Protein AF-A0A447XES1-F1 (afdb_monomer)

Structure (mmCIF, N/CA/C/O backbone):
data_AF-A0A447XES1-F1
#
_entry.id   AF-A0A447XES1-F1
#
loop_
_atom_site.group_PDB
_atom_site.id
_atom_site.type_symbol
_atom_site.label_atom_id
_atom_site.label_alt_id
_atom_site.label_comp_id
_atom_site.label_asym_id
_atom_site.label_entity_id
_atom_site.label_seq_id
_atom_site.pdbx_PDB_ins_code
_atom_site.Cartn_x
_atom_site.Cartn_y
_atom_site.Cartn_z
_ato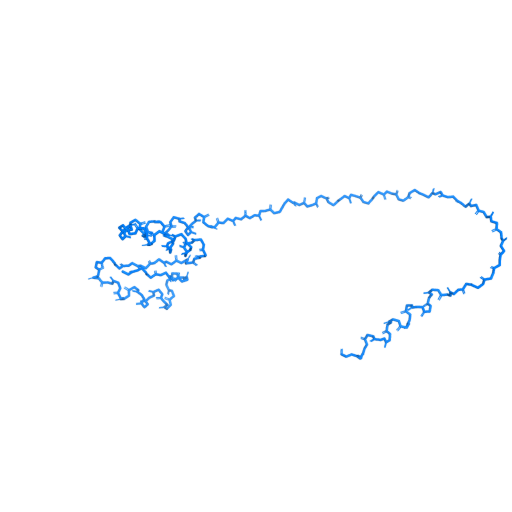m_site.occupancy
_atom_site.B_iso_or_equiv
_atom_site.auth_seq_id
_atom_site.auth_comp_id
_atom_site.auth_asym_id
_atom_site.auth_atom_id
_atom_site.pdbx_PDB_model_num
ATOM 1 N N . MET A 1 1 ? -3.469 4.736 10.483 1.00 94.75 1 MET A N 1
ATOM 2 C CA . MET A 1 1 ? -2.163 4.153 10.117 1.00 94.75 1 MET A CA 1
ATOM 3 C C . MET A 1 1 ? -2.311 3.263 8.899 1.00 94.75 1 MET A C 1
ATOM 5 O O . MET A 1 1 ? -3.203 2.427 8.880 1.00 94.75 1 MET A O 1
ATOM 9 N N . LEU A 1 2 ? -1.423 3.415 7.919 1.00 97.50 2 LEU A N 1
ATOM 10 C CA . LEU A 1 2 ? -1.417 2.607 6.701 1.00 97.50 2 LEU A CA 1
ATOM 11 C C . LEU A 1 2 ? -0.273 1.586 6.751 1.00 97.50 2 LEU A C 1
ATOM 13 O O . LEU A 1 2 ? 0.891 1.967 6.880 1.00 97.50 2 LEU A O 1
ATOM 17 N N . PHE A 1 3 ? -0.596 0.295 6.678 1.00 98.12 3 PHE A N 1
ATOM 18 C CA . PHE A 1 3 ? 0.385 -0.784 6.576 1.00 98.12 3 PHE A CA 1
ATOM 19 C C . PHE A 1 3 ? 0.606 -1.136 5.107 1.00 98.12 3 PHE A C 1
ATOM 21 O O . PHE A 1 3 ? -0.311 -1.605 4.440 1.00 98.12 3 PHE A O 1
ATOM 28 N N . LEU A 1 4 ? 1.832 -0.965 4.620 1.00 98.12 4 LEU A N 1
ATOM 29 C CA . LEU A 1 4 ? 2.239 -1.415 3.291 1.00 98.12 4 LEU A CA 1
ATOM 30 C C . LEU A 1 4 ? 3.058 -2.699 3.437 1.00 98.12 4 LEU A C 1
ATOM 32 O O . LEU A 1 4 ? 4.110 -2.699 4.080 1.00 98.12 4 LEU A O 1
ATOM 36 N N . VAL A 1 5 ? 2.562 -3.803 2.885 1.00 98.25 5 VAL A N 1
ATOM 37 C CA . VAL A 1 5 ? 3.177 -5.132 3.004 1.00 98.25 5 VAL A CA 1
ATOM 38 C C . VAL A 1 5 ? 3.525 -5.710 1.635 1.00 98.25 5 VAL A C 1
ATOM 40 O O . VAL A 1 5 ? 2.948 -5.340 0.617 1.00 98.25 5 VAL A O 1
ATOM 43 N N . ASP A 1 6 ? 4.480 -6.636 1.608 1.00 96.38 6 ASP A N 1
ATOM 44 C CA . ASP A 1 6 ? 4.974 -7.251 0.372 1.00 96.38 6 ASP A CA 1
ATOM 45 C C . ASP A 1 6 ? 3.909 -8.123 -0.316 1.00 96.38 6 ASP A C 1
ATOM 47 O O . ASP A 1 6 ? 3.486 -7.839 -1.431 1.00 96.38 6 ASP A O 1
ATOM 51 N N . THR A 1 7 ? 3.389 -9.143 0.374 1.00 97.12 7 THR A N 1
ATOM 52 C CA . THR A 1 7 ? 2.496 -10.150 -0.225 1.00 97.12 7 THR A CA 1
ATOM 53 C C . THR A 1 7 ? 1.204 -10.355 0.559 1.00 97.12 7 THR A C 1
ATOM 55 O O . THR A 1 7 ? 1.168 -10.264 1.788 1.00 97.12 7 THR A O 1
ATOM 58 N N . TRP A 1 8 ? 0.128 -10.680 -0.164 1.00 96.31 8 TRP A N 1
ATOM 59 C CA . TRP A 1 8 ? -1.154 -11.058 0.431 1.00 96.31 8 TRP A CA 1
ATOM 60 C C . TRP A 1 8 ? -1.056 -12.427 1.114 1.00 96.31 8 TRP A C 1
ATOM 62 O O . TRP A 1 8 ? -0.492 -13.368 0.558 1.00 96.31 8 TRP A O 1
ATOM 72 N N . GLY A 1 9 ? -1.626 -12.555 2.314 1.00 95.50 9 GLY A N 1
ATOM 73 C CA . GLY A 1 9 ? -1.669 -13.819 3.062 1.00 95.50 9 GLY A CA 1
ATOM 74 C C . GLY A 1 9 ? -0.349 -14.248 3.722 1.00 95.50 9 GLY A C 1
ATOM 75 O O . GLY A 1 9 ? -0.329 -15.258 4.427 1.00 95.50 9 GLY A O 1
ATOM 76 N N . GLY A 1 10 ? 0.739 -13.488 3.548 1.00 96.75 10 GLY A N 1
ATOM 77 C CA . GLY A 1 10 ? 2.001 -13.704 4.260 1.00 96.75 10 GLY A CA 1
ATOM 78 C C . GLY A 1 10 ? 1.922 -13.337 5.748 1.00 96.75 10 GLY A C 1
ATOM 79 O O . GLY A 1 10 ? 0.991 -12.668 6.197 1.00 96.75 10 GLY A O 1
ATOM 80 N N . SER A 1 11 ? 2.929 -13.732 6.536 1.00 98.19 11 SER A N 1
ATOM 81 C CA . SER A 1 11 ? 2.986 -13.412 7.974 1.00 98.19 11 SER A CA 1
ATOM 82 C C . SER A 1 11 ? 2.885 -11.909 8.285 1.00 98.19 11 SER A C 1
ATOM 84 O O . SER A 1 11 ? 2.138 -11.572 9.206 1.00 98.19 11 SER A O 1
ATOM 86 N N . PRO A 1 12 ? 3.541 -10.992 7.535 1.00 97.38 12 PRO A N 1
ATOM 87 C CA . PRO A 1 12 ? 3.369 -9.554 7.747 1.00 97.38 12 PRO A CA 1
ATOM 88 C C . PRO A 1 12 ? 1.928 -9.084 7.512 1.00 97.38 12 PRO A C 1
ATOM 90 O O . PRO A 1 12 ? 1.390 -8.353 8.340 1.00 97.38 12 PRO A O 1
ATOM 93 N N . PHE A 1 13 ? 1.282 -9.558 6.439 1.00 98.12 13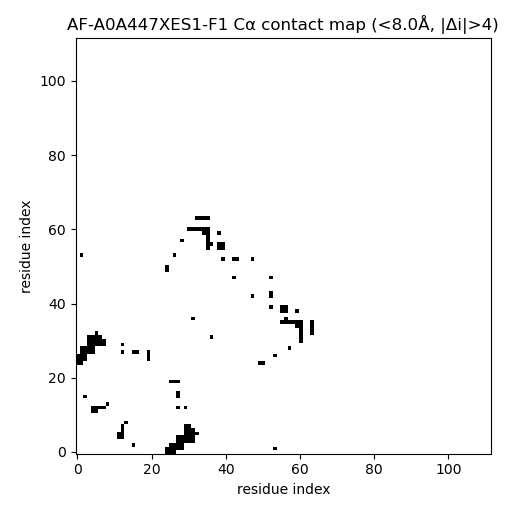 PHE A N 1
ATOM 94 C CA . PHE A 1 13 ? -0.118 -9.246 6.142 1.00 98.12 13 PHE A CA 1
ATOM 95 C C . PHE A 1 13 ? -1.029 -9.743 7.265 1.00 98.12 13 PHE A C 1
ATOM 97 O O . PHE A 1 13 ? -1.756 -8.953 7.849 1.00 98.12 13 PHE A O 1
ATOM 104 N N . ASN A 1 14 ? -0.916 -11.015 7.660 1.00 97.25 14 ASN A N 1
ATOM 105 C CA . ASN A 1 14 ? -1.771 -11.601 8.696 1.00 97.25 14 ASN A CA 1
ATOM 106 C C . ASN A 1 14 ? -1.599 -10.926 10.068 1.00 97.25 14 ASN A C 1
ATOM 108 O O . ASN A 1 14 ? -2.566 -10.809 10.822 1.00 97.25 14 ASN A O 1
ATOM 112 N N . ALA A 1 15 ? -0.382 -10.493 10.410 1.00 97.06 15 ALA A N 1
ATOM 113 C CA . ALA A 1 15 ? -0.131 -9.733 11.631 1.00 97.06 15 ALA A CA 1
ATOM 114 C C . ALA A 1 15 ? -0.773 -8.338 11.561 1.00 97.06 15 ALA A C 1
ATOM 116 O O . ALA A 1 15 ? -1.483 -7.957 12.491 1.00 97.06 15 ALA A O 1
ATOM 117 N N . ALA A 1 16 ? -0.586 -7.616 10.451 1.00 97.00 16 ALA A N 1
ATOM 118 C CA . ALA A 1 16 ? -1.196 -6.306 10.232 1.00 97.00 16 ALA A CA 1
ATOM 119 C C . ALA A 1 16 ? -2.732 -6.386 10.213 1.00 97.00 16 ALA A C 1
ATOM 121 O O . ALA A 1 16 ? -3.388 -5.594 10.885 1.00 97.00 16 ALA A O 1
ATOM 122 N N . SER A 1 17 ? -3.313 -7.396 9.554 1.00 95.50 17 SER A N 1
ATOM 123 C CA . SER A 1 17 ? -4.763 -7.611 9.495 1.00 95.50 17 SER A CA 1
ATOM 124 C C . SER A 1 17 ? -5.394 -7.722 10.879 1.00 95.50 17 SER A C 1
ATOM 126 O O . SER A 1 17 ? -6.476 -7.197 11.085 1.00 95.50 17 SER A O 1
ATOM 128 N N . ARG A 1 18 ? -4.717 -8.347 11.853 1.00 95.88 18 ARG A N 1
ATOM 129 C CA . ARG A 1 18 ? -5.207 -8.441 13.243 1.00 95.88 18 ARG A CA 1
ATOM 130 C C . ARG A 1 18 ? -5.167 -7.106 13.986 1.00 95.88 18 ARG A C 1
ATOM 132 O O . ARG A 1 18 ? -5.905 -6.930 14.946 1.00 95.88 18 ARG A O 1
ATOM 139 N N . ILE A 1 19 ? -4.286 -6.194 13.580 1.00 95.38 19 ILE A N 1
ATOM 140 C CA . ILE A 1 19 ? -4.110 -4.885 14.218 1.00 95.38 19 ILE A CA 1
ATOM 141 C C . ILE A 1 19 ? -5.156 -3.884 13.727 1.00 95.38 19 ILE A C 1
ATOM 143 O O . ILE A 1 19 ? -5.522 -3.003 14.507 1.00 95.38 19 ILE A O 1
ATOM 147 N N . VAL A 1 20 ? -5.580 -3.990 12.462 1.00 95.94 20 VAL A N 1
ATOM 148 C CA . VAL A 1 20 ? -6.519 -3.048 11.828 1.00 95.94 20 VAL A CA 1
ATOM 149 C C . VAL A 1 20 ? -7.992 -3.344 12.125 1.00 95.94 20 VAL A C 1
ATOM 151 O O . VAL A 1 20 ? -8.819 -2.463 11.930 1.00 95.94 20 VAL A O 1
ATOM 154 N N . VAL A 1 21 ? -8.328 -4.551 12.605 1.00 93.38 21 VAL A N 1
ATOM 155 C CA . VAL A 1 21 ? -9.712 -4.908 12.972 1.00 93.38 21 VAL A CA 1
ATOM 156 C C . VAL A 1 21 ? -10.269 -3.896 13.978 1.00 93.38 21 VAL A C 1
ATOM 158 O O . VAL A 1 21 ? -9.592 -3.556 14.948 1.00 93.38 21 VAL A O 1
ATOM 161 N N . ASP A 1 22 ? -11.494 -3.428 13.729 1.00 91.88 22 ASP A N 1
ATOM 162 C CA . ASP A 1 22 ? -12.247 -2.483 14.567 1.00 91.88 22 ASP A CA 1
ATOM 163 C C . ASP A 1 22 ? -11.548 -1.134 14.826 1.00 91.88 22 ASP A C 1
ATOM 165 O O . ASP A 1 22 ? -11.843 -0.453 15.811 1.00 91.88 22 ASP A O 1
ATOM 169 N N . LYS A 1 23 ? -10.620 -0.719 13.952 1.00 94.81 23 LYS A N 1
ATOM 170 C CA . LYS A 1 23 ? -9.970 0.594 14.032 1.00 94.81 23 LYS A CA 1
ATOM 171 C C . LYS A 1 23 ? -10.316 1.467 12.840 1.00 94.81 23 LYS A C 1
ATOM 173 O O . LYS A 1 23 ? -10.069 1.103 11.695 1.00 94.81 23 LYS A O 1
ATOM 178 N N . GLU A 1 24 ? -10.808 2.663 13.133 1.00 94.50 24 GLU A N 1
ATOM 179 C CA . GLU A 1 24 ? -10.964 3.709 12.128 1.00 94.50 24 GLU A CA 1
ATOM 180 C C . GLU A 1 24 ? -9.601 4.186 11.629 1.00 94.50 24 GLU A C 1
ATOM 182 O O . GLU A 1 24 ? -8.638 4.279 12.395 1.00 94.50 24 GLU A O 1
ATOM 187 N N . HIS A 1 25 ? -9.527 4.498 10.336 1.00 96.06 25 HIS A N 1
ATOM 188 C CA . HIS A 1 25 ? -8.312 4.955 9.663 1.00 96.06 25 HIS A CA 1
ATOM 189 C C . HIS A 1 25 ? -7.131 3.985 9.805 1.00 96.06 25 HIS A C 1
ATOM 191 O O . HIS A 1 25 ? -5.987 4.406 9.994 1.00 96.06 25 HIS A O 1
ATOM 197 N N . TYR A 1 26 ? -7.383 2.676 9.766 1.00 97.75 26 TYR A N 1
ATOM 198 C CA . TYR A 1 26 ? -6.358 1.634 9.734 1.00 97.75 26 TYR A CA 1
ATOM 199 C C . TYR A 1 26 ? -6.582 0.729 8.528 1.00 97.75 26 TYR A C 1
ATOM 201 O O . TYR A 1 26 ? -7.651 0.150 8.382 1.00 97.75 26 TYR A O 1
ATOM 209 N N . GLU A 1 27 ? -5.559 0.563 7.691 1.00 97.81 27 GLU A N 1
ATOM 210 C CA . GLU A 1 27 ? -5.690 -0.231 6.467 1.00 97.81 27 GLU A CA 1
ATOM 211 C C . GLU A 1 27 ? -4.392 -0.956 6.114 1.00 97.81 27 GLU A C 1
ATOM 213 O O . GLU A 1 27 ? -3.301 -0.539 6.516 1.00 97.81 27 GLU A O 1
ATOM 218 N N . VAL A 1 28 ? -4.515 -2.077 5.399 1.00 98.12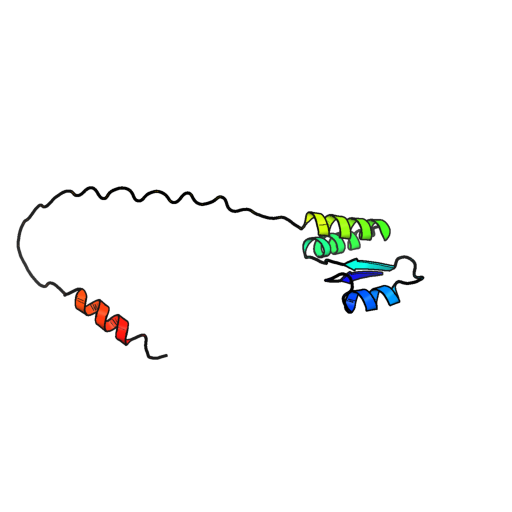 28 VAL A N 1
ATOM 219 C CA . VAL A 1 28 ? -3.391 -2.909 4.955 1.00 98.12 28 VAL A CA 1
ATOM 220 C C . VAL A 1 28 ? -3.439 -3.044 3.440 1.00 98.12 28 VAL A C 1
ATOM 222 O O . VAL A 1 28 ? -4.375 -3.630 2.902 1.00 98.12 28 VAL A O 1
ATOM 225 N N . ILE A 1 29 ? -2.399 -2.569 2.760 1.00 98.31 29 ILE A N 1
ATOM 226 C CA . ILE A 1 29 ? -2.214 -2.727 1.316 1.00 98.31 29 ILE A CA 1
ATOM 227 C C . ILE A 1 29 ? -1.057 -3.696 1.085 1.00 98.31 29 ILE A C 1
ATOM 229 O O . ILE A 1 29 ? 0.042 -3.504 1.605 1.00 98.31 29 ILE A O 1
ATOM 233 N N . ALA A 1 30 ? -1.300 -4.746 0.304 1.00 98.25 30 ALA A N 1
ATOM 234 C CA . ALA A 1 30 ? -0.272 -5.686 -0.134 1.00 98.25 30 ALA A CA 1
ATOM 235 C C . ALA A 1 30 ? 0.278 -5.315 -1.522 1.00 98.25 30 ALA A C 1
ATOM 237 O O . ALA A 1 30 ? -0.402 -4.652 -2.304 1.00 98.25 30 ALA A O 1
ATOM 238 N N . GLY A 1 31 ? 1.477 -5.796 -1.855 1.00 98.19 31 GLY A N 1
ATOM 239 C CA . GLY A 1 31 ? 2.137 -5.516 -3.132 1.00 98.19 31 GLY A CA 1
ATOM 240 C C . GLY A 1 31 ? 2.930 -4.213 -3.133 1.00 98.19 31 GLY A C 1
ATOM 241 O O . GLY A 1 31 ? 3.018 -3.561 -4.176 1.00 98.19 31 GLY A O 1
ATOM 242 N N . VAL A 1 32 ? 3.475 -3.810 -1.979 1.00 98.44 32 VAL A N 1
ATOM 243 C CA . VAL A 1 32 ? 4.253 -2.570 -1.868 1.00 98.44 32 VAL A CA 1
ATOM 244 C C . VAL A 1 32 ? 5.393 -2.530 -2.888 1.00 98.44 32 VAL A C 1
ATOM 246 O O . VAL A 1 32 ? 6.136 -3.493 -3.073 1.00 98.44 32 VAL A O 1
ATOM 249 N N . ASN A 1 33 ? 5.539 -1.390 -3.557 1.00 98.62 33 ASN A N 1
ATOM 250 C CA . ASN A 1 33 ? 6.601 -1.139 -4.523 1.00 98.62 33 ASN A CA 1
ATOM 251 C C . ASN A 1 33 ? 7.095 0.314 -4.431 1.00 98.62 33 ASN A C 1
ATOM 253 O O . ASN A 1 33 ? 6.536 1.128 -3.698 1.00 98.62 33 ASN A O 1
ATOM 257 N N . ILE A 1 34 ? 8.182 0.635 -5.142 1.00 98.62 34 ILE A N 1
ATOM 258 C CA . ILE A 1 34 ? 8.811 1.962 -5.059 1.00 98.62 34 ILE A CA 1
ATOM 259 C C . ILE A 1 34 ? 7.868 3.096 -5.503 1.00 98.62 34 ILE A C 1
ATOM 261 O O . ILE A 1 34 ? 7.775 4.063 -4.751 1.00 98.62 34 ILE A O 1
ATOM 265 N N . PRO A 1 35 ? 7.140 3.003 -6.638 1.00 98.50 35 PRO A N 1
ATOM 266 C CA . PRO A 1 35 ? 6.154 4.019 -7.020 1.00 98.50 35 PRO A CA 1
ATOM 267 C C . PRO A 1 35 ? 5.124 4.308 -5.924 1.00 98.50 35 PRO A C 1
ATOM 269 O O . PRO A 1 35 ? 4.953 5.463 -5.550 1.00 98.50 35 PRO A O 1
ATOM 272 N N . MET A 1 36 ? 4.531 3.264 -5.335 1.00 98.69 36 MET A N 1
ATOM 273 C CA . MET A 1 36 ? 3.597 3.407 -4.215 1.00 98.69 36 MET A CA 1
ATOM 274 C C . MET A 1 36 ? 4.226 4.170 -3.044 1.00 98.69 36 MET A C 1
ATOM 276 O O . MET A 1 36 ? 3.617 5.094 -2.517 1.00 98.69 36 MET A O 1
ATOM 280 N N . LEU A 1 37 ? 5.443 3.801 -2.632 1.00 98.38 37 LEU A N 1
ATOM 281 C CA . LEU A 1 37 ? 6.114 4.432 -1.492 1.00 98.38 37 LEU A CA 1
ATOM 282 C C . LEU A 1 37 ? 6.436 5.904 -1.739 1.00 98.38 37 LEU A C 1
ATOM 284 O O . LEU A 1 37 ? 6.223 6.718 -0.846 1.00 98.38 37 LEU A O 1
ATOM 288 N N . VAL A 1 38 ? 6.956 6.237 -2.921 1.00 98.38 38 VAL A N 1
ATOM 289 C CA . VAL A 1 38 ? 7.330 7.615 -3.262 1.00 98.38 38 VAL A CA 1
ATOM 290 C C . VAL A 1 38 ? 6.094 8.508 -3.266 1.00 98.38 38 VAL A C 1
ATOM 292 O O . VAL A 1 38 ? 6.067 9.492 -2.533 1.00 98.38 38 VAL A O 1
ATOM 295 N N . GLU A 1 39 ? 5.056 8.127 -4.009 1.00 98.31 39 GLU A N 1
ATOM 296 C CA . GLU A 1 39 ? 3.842 8.937 -4.144 1.00 98.31 39 GLU A CA 1
ATOM 297 C C . GLU A 1 39 ? 3.087 9.056 -2.812 1.00 98.31 39 GLU A C 1
ATOM 299 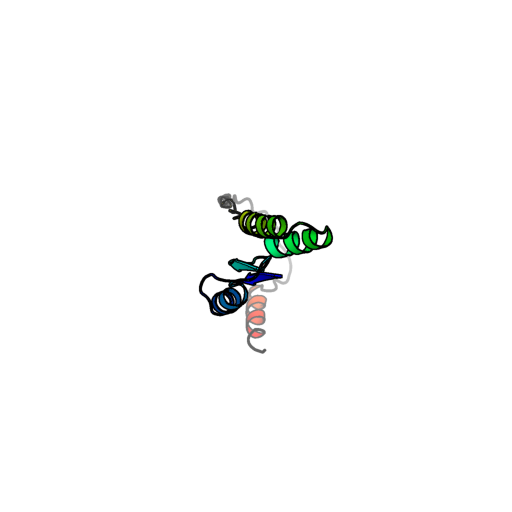O O . GLU A 1 39 ? 2.703 10.152 -2.413 1.00 98.31 39 GLU A O 1
ATOM 304 N N . THR A 1 40 ? 2.954 7.955 -2.060 1.00 98.00 40 THR A N 1
ATOM 305 C CA . THR A 1 40 ? 2.293 7.974 -0.740 1.00 98.00 40 THR A CA 1
ATOM 306 C C . THR A 1 40 ? 3.041 8.871 0.249 1.00 98.00 40 THR A C 1
ATOM 308 O O . THR A 1 40 ? 2.412 9.597 1.014 1.00 98.00 40 THR A O 1
ATOM 311 N N . LEU A 1 41 ? 4.380 8.830 0.269 1.00 97.75 41 LEU A N 1
ATOM 312 C CA . LEU A 1 41 ? 5.173 9.666 1.176 1.00 97.75 41 LEU A CA 1
ATOM 313 C C . LEU A 1 41 ? 5.143 11.142 0.782 1.00 97.75 41 LEU A C 1
ATOM 315 O O . LEU A 1 41 ? 5.125 11.978 1.679 1.00 97.75 41 LEU A O 1
ATOM 319 N N . MET A 1 42 ? 5.120 11.450 -0.517 1.00 97.19 42 MET A N 1
ATOM 320 C CA . MET A 1 42 ? 4.974 12.822 -1.003 1.00 97.19 42 MET A CA 1
ATOM 321 C C . MET A 1 42 ? 3.603 13.388 -0.636 1.00 97.19 42 MET A C 1
ATOM 323 O O . MET A 1 42 ? 3.533 14.429 0.007 1.00 97.19 42 MET A O 1
ATOM 327 N N . ALA A 1 43 ? 2.528 12.667 -0.962 1.00 97.31 43 ALA A N 1
ATOM 328 C CA . ALA A 1 43 ? 1.171 13.124 -0.685 1.00 97.31 43 ALA A CA 1
ATOM 329 C C . ALA A 1 43 ? 0.878 13.239 0.811 1.00 97.31 43 ALA A C 1
ATOM 331 O O . ALA A 1 43 ? 0.123 14.111 1.212 1.00 97.31 43 ALA A O 1
ATOM 332 N N . ARG A 1 44 ? 1.478 12.397 1.663 1.00 96.56 44 ARG A N 1
ATOM 333 C CA . ARG A 1 44 ? 1.280 12.463 3.121 1.00 96.56 44 ARG A CA 1
ATOM 334 C C . ARG A 1 44 ? 1.584 13.850 3.697 1.00 96.56 44 ARG A C 1
ATOM 336 O O . ARG A 1 44 ? 0.924 14.256 4.649 1.00 96.56 44 ARG A O 1
ATOM 343 N N . ASP A 1 45 ? 2.592 14.540 3.170 1.00 95.62 45 ASP A N 1
ATOM 344 C CA . ASP A 1 45 ? 3.017 15.839 3.698 1.00 95.62 45 ASP A CA 1
ATOM 345 C C . ASP A 1 45 ? 2.045 16.980 3.312 1.00 95.62 45 ASP A C 1
ATOM 347 O O . ASP A 1 45 ? 2.087 18.042 3.933 1.00 95.62 45 ASP A O 1
ATOM 351 N N . ASP A 1 46 ? 1.119 16.730 2.376 1.00 96.12 46 ASP A N 1
ATOM 352 C CA . ASP A 1 46 ? 0.056 17.653 1.949 1.00 96.12 46 ASP A CA 1
ATOM 353 C C . ASP A 1 46 ? -1.263 17.490 2.748 1.00 96.12 46 ASP A C 1
ATOM 355 O O . ASP A 1 46 ? -2.270 18.110 2.411 1.00 96.12 46 ASP A O 1
ATOM 359 N N . ASP A 1 47 ? -1.260 16.678 3.814 1.00 93.94 47 ASP A N 1
ATOM 360 C CA . ASP A 1 47 ? -2.402 16.406 4.714 1.00 93.94 47 ASP A CA 1
ATOM 361 C C . ASP A 1 47 ? -3.698 15.905 4.017 1.00 93.94 47 ASP A C 1
ATOM 363 O O . ASP A 1 47 ? -4.776 16.477 4.203 1.00 93.94 47 ASP A O 1
ATOM 367 N N . PRO A 1 48 ? -3.634 14.831 3.200 1.00 96.12 48 PRO A N 1
ATOM 368 C CA . PRO A 1 48 ? -4.805 14.245 2.557 1.00 96.12 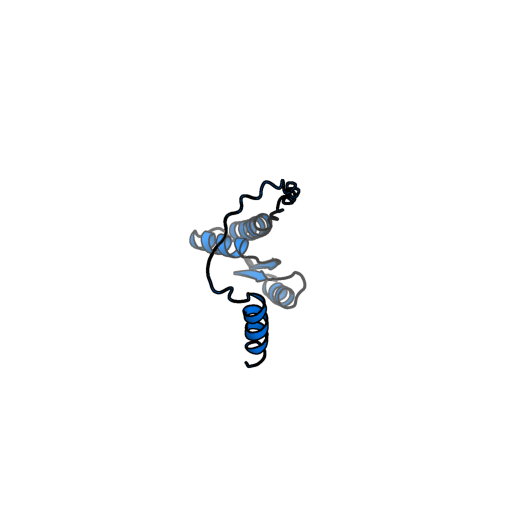48 PRO A CA 1
ATOM 369 C C . PRO A 1 48 ? -5.693 13.536 3.581 1.00 96.12 48 PRO A C 1
ATOM 371 O O . PRO A 1 48 ? -5.234 13.086 4.639 1.00 96.12 48 PRO A O 1
ATOM 374 N N . SER A 1 49 ? -6.964 13.331 3.232 1.00 97.81 49 SER A N 1
ATOM 375 C CA . SER A 1 49 ? -7.795 12.411 4.008 1.00 97.81 49 SER A CA 1
ATOM 376 C C . SER A 1 49 ? -7.233 10.984 3.947 1.00 97.81 49 SER A C 1
ATOM 378 O O . SER A 1 49 ? -6.510 10.599 3.023 1.00 97.81 49 SER A O 1
ATOM 380 N N . PHE A 1 50 ? -7.569 10.170 4.950 1.00 97.88 50 PHE A N 1
ATOM 381 C CA . PHE A 1 50 ? -7.077 8.795 5.020 1.00 97.88 50 PHE A CA 1
ATOM 382 C C . PHE A 1 50 ? -7.481 7.976 3.783 1.00 97.88 50 PHE A C 1
ATOM 384 O O . PHE A 1 50 ? -6.641 7.284 3.209 1.00 97.88 50 PHE A O 1
ATOM 391 N N . ASP A 1 51 ? -8.732 8.116 3.342 1.00 97.81 51 ASP A N 1
ATOM 392 C CA . ASP A 1 51 ? -9.278 7.396 2.188 1.00 97.81 51 ASP A CA 1
ATOM 393 C C . ASP A 1 51 ? -8.606 7.827 0.873 1.00 97.81 51 ASP A C 1
ATOM 395 O O . ASP A 1 51 ? -8.329 6.988 0.013 1.00 97.81 51 ASP A O 1
ATOM 399 N N . GLU A 1 52 ? -8.276 9.116 0.724 1.00 98.12 52 GLU A N 1
ATOM 400 C CA . GLU A 1 52 ? -7.511 9.619 -0.426 1.00 98.12 52 GLU A CA 1
ATOM 401 C C . GLU A 1 52 ? -6.098 9.032 -0.456 1.00 98.12 52 GLU A C 1
ATOM 403 O O . GLU A 1 52 ? -5.632 8.603 -1.513 1.00 98.12 52 GLU A O 1
ATOM 408 N N . LEU A 1 53 ? -5.427 8.949 0.698 1.00 98.31 53 LEU A N 1
ATOM 409 C CA . LEU A 1 53 ? -4.083 8.375 0.788 1.00 98.31 53 LEU A CA 1
ATOM 410 C C . LEU A 1 53 ? -4.078 6.874 0.451 1.00 98.31 53 LEU A C 1
ATOM 412 O O . LEU A 1 53 ? -3.162 6.389 -0.217 1.00 98.31 53 LEU A O 1
ATOM 416 N N . VAL A 1 54 ? -5.108 6.139 0.879 1.00 98.44 54 VAL A N 1
ATOM 417 C CA . VAL A 1 54 ? -5.304 4.722 0.533 1.00 98.44 54 VAL A CA 1
ATOM 418 C C . VAL A 1 54 ? -5.535 4.557 -0.968 1.00 98.44 54 VAL A C 1
ATOM 420 O O . VAL A 1 54 ? -4.868 3.734 -1.604 1.00 98.44 54 VAL A O 1
ATOM 423 N N . ALA A 1 55 ? -6.447 5.345 -1.544 1.00 98.50 55 ALA A N 1
ATOM 424 C CA . ALA A 1 55 ? -6.757 5.296 -2.969 1.00 98.50 55 ALA A CA 1
ATOM 425 C C . ALA A 1 55 ? -5.511 5.584 -3.820 1.00 98.50 55 ALA A C 1
ATOM 427 O O . ALA A 1 55 ? -5.190 4.802 -4.720 1.00 98.50 55 ALA A O 1
ATOM 428 N N . LEU A 1 56 ? -4.759 6.630 -3.464 1.00 98.56 56 LEU A N 1
ATOM 429 C CA . LEU A 1 56 ? -3.517 7.007 -4.130 1.00 98.56 56 LEU A CA 1
ATOM 430 C C . LEU A 1 56 ? -2.465 5.892 -4.067 1.00 98.56 56 LEU A C 1
ATOM 432 O O . LEU A 1 56 ? -1.839 5.571 -5.080 1.00 98.56 56 LEU A O 1
ATOM 436 N N . ALA A 1 57 ? -2.262 5.277 -2.899 1.00 98.56 57 ALA A N 1
ATOM 437 C CA . ALA A 1 57 ? -1.293 4.195 -2.742 1.00 98.56 57 ALA A CA 1
ATOM 438 C C . ALA A 1 57 ? -1.629 2.997 -3.651 1.00 98.56 57 ALA A C 1
ATOM 440 O O . ALA A 1 57 ? -0.750 2.453 -4.327 1.00 98.56 57 ALA A O 1
ATOM 441 N N . VAL A 1 58 ? -2.905 2.598 -3.719 1.00 98.69 58 VAL A N 1
ATOM 442 C CA . VAL A 1 58 ? -3.351 1.501 -4.597 1.00 98.69 58 VAL A CA 1
ATOM 443 C C . VAL A 1 58 ? -3.195 1.867 -6.075 1.00 98.69 58 VAL A C 1
ATOM 445 O O . VAL A 1 58 ? -2.735 1.034 -6.862 1.00 98.69 58 VAL A O 1
ATOM 448 N N . GLU A 1 59 ? -3.567 3.086 -6.460 1.00 98.62 59 GLU A N 1
ATOM 449 C CA . GLU A 1 59 ? -3.466 3.582 -7.835 1.00 98.62 59 GLU A CA 1
ATOM 450 C C . GLU A 1 59 ? -2.010 3.599 -8.312 1.00 98.62 59 GLU A C 1
ATOM 452 O O . GLU A 1 59 ? -1.646 2.866 -9.235 1.00 98.62 59 GLU A O 1
ATOM 457 N N . THR A 1 60 ? -1.150 4.336 -7.615 1.00 98.62 60 THR A N 1
ATOM 458 C CA . THR A 1 60 ? 0.270 4.516 -7.964 1.00 98.62 60 THR A CA 1
ATOM 459 C C . THR A 1 60 ? 1.048 3.204 -7.907 1.00 98.62 60 THR A C 1
ATOM 461 O O . THR A 1 60 ? 1.899 2.933 -8.761 1.00 98.62 60 THR A O 1
ATOM 464 N N . GLY A 1 61 ? 0.700 2.324 -6.963 1.00 98.50 61 GLY A N 1
ATOM 465 C CA . GLY A 1 61 ? 1.238 0.972 -6.897 1.00 98.50 61 GLY A CA 1
ATOM 466 C C . GLY A 1 61 ? 0.929 0.145 -8.143 1.00 98.50 61 GLY A C 1
ATOM 467 O O . GLY A 1 61 ? 1.809 -0.564 -8.635 1.00 98.50 61 GLY A O 1
ATOM 468 N N . ARG A 1 62 ? -0.285 0.249 -8.693 1.00 98.50 62 ARG A N 1
ATOM 469 C CA . ARG A 1 62 ? -0.684 -0.466 -9.917 1.00 98.50 62 ARG A CA 1
ATOM 470 C C . ARG A 1 62 ? -0.103 0.182 -11.168 1.00 98.50 62 ARG A C 1
ATOM 472 O O . ARG A 1 62 ? 0.425 -0.529 -12.022 1.00 98.50 62 ARG A O 1
ATOM 479 N N . GLU A 1 63 ? -0.165 1.505 -11.271 1.00 98.25 63 GLU A N 1
ATOM 480 C CA . GLU A 1 63 ? 0.376 2.252 -12.411 1.00 98.25 63 GLU A CA 1
ATOM 481 C C . GLU A 1 63 ? 1.896 2.127 -12.535 1.00 98.25 63 GLU A C 1
ATOM 483 O O . GLU A 1 63 ? 2.440 2.136 -13.643 1.00 98.25 63 GLU A O 1
ATOM 488 N N . GLY A 1 64 ? 2.587 1.960 -11.407 1.00 97.19 64 GLY A N 1
ATOM 489 C CA . GLY A 1 64 ? 4.022 1.716 -11.343 1.00 97.19 64 GLY A CA 1
ATOM 490 C C . GLY A 1 64 ? 4.480 0.421 -12.022 1.00 97.19 64 GLY A C 1
ATOM 491 O O . GLY A 1 64 ? 5.659 0.284 -12.360 1.00 97.19 64 GLY A O 1
ATOM 492 N N . VAL A 1 65 ? 3.572 -0.528 -12.269 1.00 97.62 65 VAL A N 1
ATOM 493 C CA . VAL A 1 65 ? 3.890 -1.804 -12.918 1.00 97.62 65 VAL A CA 1
ATOM 494 C C . VAL A 1 65 ? 3.916 -1.625 -14.436 1.00 97.62 65 VAL A C 1
ATOM 496 O O . VAL A 1 65 ? 2.892 -1.689 -15.115 1.00 97.62 65 VAL A O 1
ATOM 499 N N . LYS A 1 66 ? 5.114 -1.428 -14.998 1.00 95.81 66 LYS A N 1
ATOM 500 C CA . LYS A 1 66 ? 5.321 -1.226 -16.443 1.00 95.81 66 LYS A CA 1
ATOM 501 C C . LYS A 1 66 ? 6.348 -2.208 -17.004 1.00 95.81 66 LYS A C 1
ATOM 503 O O . LYS A 1 66 ? 7.410 -2.412 -16.426 1.00 95.81 66 LYS A O 1
ATOM 508 N N . ALA A 1 67 ? 6.051 -2.785 -18.169 1.00 95.69 67 ALA A N 1
ATOM 509 C CA . ALA A 1 67 ? 6.972 -3.653 -18.901 1.00 95.69 67 ALA A CA 1
ATOM 510 C C . ALA A 1 67 ? 7.596 -2.902 -20.086 1.00 95.69 67 ALA A C 1
ATOM 512 O O . ALA A 1 67 ? 6.882 -2.446 -20.980 1.00 95.69 67 ALA A O 1
ATOM 513 N N . LEU A 1 68 ? 8.927 -2.830 -20.140 1.00 93.25 68 LEU A N 1
ATOM 514 C CA . LEU A 1 68 ? 9.652 -2.360 -21.320 1.00 93.25 68 LEU A CA 1
ATOM 515 C C . LEU A 1 68 ? 10.048 -3.564 -22.180 1.00 93.25 68 LEU A C 1
ATOM 517 O O . LEU A 1 68 ? 10.881 -4.375 -21.782 1.00 93.25 68 LEU A O 1
ATOM 521 N N . LYS A 1 69 ? 9.462 -3.689 -23.375 1.00 86.81 69 LYS A N 1
ATOM 522 C CA . LYS A 1 69 ? 9.877 -4.706 -24.351 1.00 86.81 69 LYS A CA 1
ATOM 523 C C . LYS A 1 69 ? 10.965 -4.126 -25.250 1.00 86.81 69 LYS A C 1
ATOM 525 O O . LYS A 1 69 ? 10.707 -3.184 -25.998 1.00 86.81 69 LYS A O 1
ATOM 530 N N . ALA A 1 70 ? 12.168 -4.694 -25.198 1.00 78.44 70 ALA A N 1
ATOM 531 C CA . ALA A 1 70 ? 13.208 -4.378 -26.169 1.00 78.44 70 ALA A CA 1
ATOM 532 C C . ALA A 1 70 ? 12.749 -4.815 -27.568 1.00 78.44 70 ALA A C 1
ATOM 534 O O . ALA A 1 70 ? 12.254 -5.931 -27.748 1.00 78.44 70 ALA A O 1
ATOM 535 N N . LYS A 1 71 ? 12.911 -3.942 -28.568 1.00 75.19 71 LYS A N 1
ATOM 536 C CA . LYS A 1 71 ? 12.759 -4.356 -29.966 1.00 75.19 71 LYS A CA 1
ATOM 537 C C . LYS A 1 71 ? 13.868 -5.373 -30.271 1.00 75.19 71 LYS A C 1
ATOM 539 O O . LYS A 1 71 ? 15.014 -5.098 -29.910 1.00 75.19 71 LYS A O 1
ATOM 544 N N . PRO A 1 72 ? 13.568 -6.523 -30.903 1.00 71.44 72 PRO A N 1
ATOM 545 C CA . PRO A 1 72 ? 14.608 -7.430 -31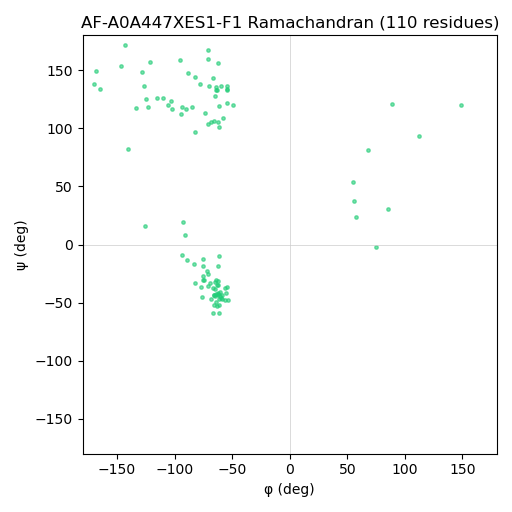.364 1.00 71.44 72 PRO A CA 1
ATOM 546 C C . PRO A 1 72 ? 15.569 -6.643 -32.252 1.00 71.44 72 PRO A C 1
ATOM 548 O O . PRO A 1 72 ? 15.141 -6.025 -33.226 1.00 71.44 72 PRO A O 1
ATOM 551 N N . VAL A 1 73 ? 16.850 -6.614 -31.887 1.00 62.09 73 VAL A N 1
ATOM 552 C CA . VAL A 1 73 ? 17.884 -6.074 -32.767 1.00 62.09 73 VAL A CA 1
ATOM 553 C C . VAL A 1 73 ? 17.936 -7.020 -33.956 1.00 62.09 73 VAL A C 1
ATOM 555 O O . VAL A 1 73 ? 18.383 -8.161 -33.827 1.00 62.09 73 VAL A O 1
ATOM 558 N N . GLU A 1 74 ? 17.404 -6.574 -35.090 1.00 61.47 74 GLU A N 1
ATOM 559 C CA . GLU A 1 74 ? 17.549 -7.276 -36.354 1.00 61.47 74 GLU A CA 1
ATOM 560 C C . GLU A 1 74 ? 19.049 -7.401 -36.610 1.00 61.47 74 GLU A C 1
ATOM 562 O O . GLU A 1 74 ? 19.765 -6.411 -36.777 1.00 61.47 74 GLU A O 1
ATOM 567 N N . LYS A 1 75 ? 19.551 -8.631 -36.492 1.00 55.09 75 LYS A N 1
ATOM 568 C CA . LYS A 1 75 ? 20.959 -8.952 -36.665 1.00 55.09 75 LYS A CA 1
ATOM 569 C C . LYS A 1 75 ? 21.308 -8.578 -38.099 1.00 55.09 75 LYS A C 1
ATOM 571 O O . LYS A 1 75 ? 20.955 -9.312 -39.018 1.00 55.09 75 LYS A O 1
ATOM 576 N N . ALA A 1 76 ? 21.955 -7.427 -38.278 1.00 57.69 76 ALA A N 1
ATOM 577 C CA . ALA A 1 76 ? 22.478 -7.015 -39.568 1.00 57.69 76 ALA A CA 1
ATOM 578 C C . ALA A 1 76 ? 23.273 -8.192 -40.144 1.00 57.69 76 ALA A C 1
ATOM 580 O O . ALA A 1 76 ? 24.199 -8.705 -39.505 1.00 57.69 76 ALA A O 1
ATOM 581 N N . ALA A 1 77 ? 22.843 -8.673 -41.309 1.00 56.44 77 ALA A N 1
ATOM 582 C CA . ALA A 1 77 ? 23.529 -9.733 -42.022 1.00 56.44 77 ALA A CA 1
ATOM 583 C C . ALA A 1 77 ? 24.998 -9.318 -42.227 1.00 56.44 77 ALA A C 1
ATOM 585 O O . ALA A 1 77 ? 25.253 -8.160 -42.574 1.00 56.44 77 ALA A O 1
ATOM 586 N N . PRO A 1 78 ? 25.978 -10.212 -42.008 1.00 52.50 78 PRO A N 1
ATOM 587 C CA . PRO A 1 78 ? 27.367 -9.883 -42.285 1.00 52.50 78 PRO A CA 1
ATOM 588 C C . PRO A 1 78 ? 27.514 -9.581 -43.781 1.00 52.50 78 PRO A C 1
ATOM 590 O O . PRO A 1 78 ? 27.221 -10.427 -44.626 1.00 52.50 78 PRO A O 1
ATOM 593 N N . ALA A 1 79 ? 27.940 -8.357 -44.105 1.00 56.28 79 ALA A N 1
ATOM 594 C CA . ALA A 1 79 ? 28.259 -7.963 -45.470 1.00 56.28 79 ALA A CA 1
ATOM 595 C C . ALA A 1 79 ? 29.393 -8.858 -46.017 1.00 56.28 79 ALA A C 1
ATOM 597 O O . ALA A 1 79 ? 30.358 -9.125 -45.293 1.00 56.28 79 ALA A O 1
ATOM 598 N N . PRO A 1 80 ? 29.303 -9.342 -47.269 1.00 51.22 80 PRO A N 1
ATOM 599 C CA . PRO A 1 80 ? 30.320 -10.207 -47.849 1.00 51.22 80 PRO A CA 1
ATOM 600 C C . PRO A 1 80 ? 31.647 -9.453 -47.996 1.00 51.22 80 PRO A C 1
ATOM 602 O O . PRO A 1 80 ? 31.706 -8.370 -48.578 1.00 51.22 80 PRO A O 1
ATOM 605 N N . ALA A 1 81 ? 32.721 -10.045 -47.471 1.00 52.25 81 ALA A N 1
ATOM 606 C CA . ALA A 1 81 ? 34.083 -9.560 -47.640 1.00 52.25 81 ALA A CA 1
ATOM 607 C C . ALA A 1 81 ? 34.470 -9.597 -49.129 1.00 52.25 81 ALA A C 1
ATOM 609 O O . ALA A 1 81 ? 34.736 -10.662 -49.685 1.00 52.25 81 ALA A O 1
ATOM 610 N N . ALA A 1 82 ? 34.505 -8.432 -49.776 1.00 42.62 82 ALA A N 1
ATOM 611 C CA . ALA A 1 82 ? 35.095 -8.274 -51.097 1.00 42.62 82 ALA A CA 1
ATOM 612 C C . ALA A 1 82 ? 36.607 -8.0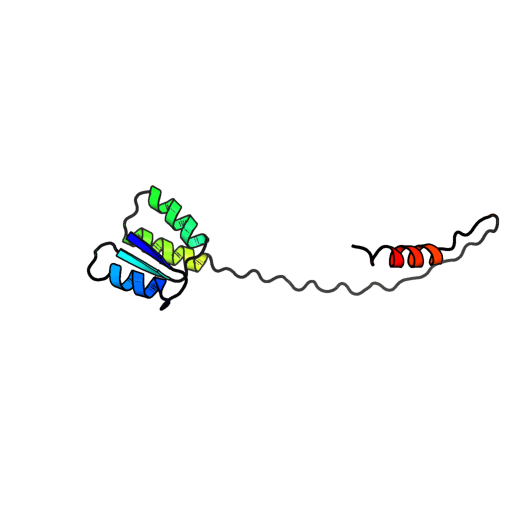49 -50.955 1.00 42.62 82 ALA A C 1
ATOM 614 O O . ALA A 1 82 ? 37.062 -7.085 -50.341 1.00 42.62 82 ALA A O 1
ATOM 615 N N . ALA A 1 83 ? 37.377 -8.975 -51.517 1.00 45.50 83 ALA A N 1
ATOM 616 C CA . ALA A 1 83 ? 38.823 -8.911 -51.637 1.00 45.50 83 ALA A CA 1
ATOM 617 C C . ALA A 1 83 ? 39.263 -7.984 -52.786 1.00 45.50 83 ALA A C 1
ATOM 619 O O . ALA A 1 83 ? 38.735 -8.075 -53.890 1.00 45.50 83 ALA A O 1
ATOM 620 N N . SER A 1 84 ? 40.305 -7.183 -52.551 1.00 40.47 84 SER A N 1
ATOM 621 C CA . SER A 1 84 ? 41.204 -6.585 -53.559 1.00 40.47 84 SER A CA 1
ATOM 622 C C . SER A 1 84 ? 42.384 -5.948 -52.809 1.00 40.47 84 SER A C 1
ATOM 624 O O . SER A 1 84 ? 42.148 -5.316 -51.789 1.00 40.47 84 SER A O 1
ATOM 626 N N . THR A 1 85 ? 43.664 -6.004 -53.169 1.00 30.61 85 THR A N 1
ATOM 627 C CA . THR A 1 85 ? 44.435 -6.612 -54.262 1.00 30.61 85 THR A CA 1
ATOM 628 C C . THR A 1 85 ? 45.909 -6.501 -53.843 1.00 30.61 85 THR A C 1
ATOM 630 O O . THR A 1 85 ? 46.294 -5.556 -53.156 1.00 30.61 85 THR A O 1
ATOM 633 N N . LYS A 1 86 ? 46.746 -7.454 -54.262 1.00 36.16 86 LYS A N 1
ATOM 634 C CA . LYS A 1 86 ? 48.203 -7.435 -54.065 1.00 36.16 86 LYS A CA 1
ATOM 635 C C . LYS A 1 86 ? 48.845 -6.256 -54.818 1.00 36.16 86 LYS A C 1
ATOM 637 O O . LYS A 1 86 ? 48.582 -6.093 -56.003 1.00 36.16 86 LYS A O 1
ATOM 642 N N . SER A 1 87 ? 49.766 -5.538 -54.176 1.00 35.38 87 SER A N 1
ATOM 643 C CA . SER A 1 87 ? 50.880 -4.851 -54.846 1.00 35.38 87 SER A CA 1
ATOM 644 C C . SER A 1 87 ? 52.152 -5.158 -54.063 1.00 35.38 87 SER A C 1
ATOM 646 O O . SER A 1 87 ? 52.230 -4.894 -52.864 1.00 35.38 87 SER A O 1
ATOM 648 N N . GLY A 1 88 ? 53.099 -5.824 -54.719 1.00 32.03 88 GLY A N 1
ATOM 649 C CA . GLY A 1 88 ? 54.386 -6.177 -54.139 1.00 32.03 88 GLY A CA 1
ATOM 650 C C . GLY A 1 88 ? 55.423 -5.079 -54.345 1.00 32.03 88 GLY A C 1
ATOM 651 O O . GLY A 1 88 ? 55.441 -4.428 -55.382 1.00 32.03 88 GLY A O 1
ATOM 652 N N . SER A 1 89 ? 56.334 -4.940 -53.386 1.00 32.75 89 SER A N 1
ATOM 653 C CA . SER A 1 89 ? 57.743 -4.634 -53.645 1.00 32.75 89 SER A CA 1
ATOM 654 C C . SER A 1 89 ? 58.555 -4.916 -52.383 1.00 32.75 89 SER A C 1
ATOM 656 O O . SER A 1 89 ? 58.154 -4.593 -51.271 1.00 32.75 89 SER A O 1
ATOM 658 N N . ASN A 1 90 ? 59.672 -5.591 -52.588 1.00 33.41 90 ASN A N 1
ATOM 659 C CA . ASN A 1 90 ? 60.508 -6.279 -51.620 1.00 33.41 90 ASN A CA 1
ATOM 660 C C . ASN A 1 90 ? 61.478 -5.313 -50.909 1.00 33.41 90 ASN A C 1
ATOM 662 O O . ASN A 1 90 ? 62.014 -4.436 -51.574 1.00 33.41 90 ASN A O 1
ATOM 666 N N . SER A 1 91 ? 61.755 -5.537 -49.615 1.00 34.00 91 SER A N 1
ATOM 667 C CA . SER A 1 91 ? 63.108 -5.633 -49.016 1.00 34.00 91 SER A CA 1
ATOM 668 C C . SER A 1 91 ? 63.164 -5.143 -47.560 1.00 34.00 91 SER A C 1
ATOM 670 O O . SER A 1 91 ? 62.976 -3.962 -47.292 1.00 34.00 91 SER A O 1
ATOM 672 N N . GLY A 1 92 ? 63.563 -6.036 -46.646 1.00 35.03 92 GLY A N 1
ATOM 673 C CA . GLY A 1 92 ? 64.398 -5.654 -45.504 1.00 35.03 92 GLY A CA 1
ATOM 674 C C . GLY A 1 92 ? 63.790 -5.712 -44.095 1.00 35.03 92 GLY A C 1
ATOM 675 O O . GLY A 1 92 ? 63.369 -4.697 -43.564 1.00 35.03 92 GLY A O 1
ATOM 676 N N . LYS A 1 93 ? 64.016 -6.865 -43.446 1.00 36.62 93 LYS A N 1
ATOM 677 C CA . LYS A 1 93 ? 64.379 -7.046 -42.021 1.00 36.62 93 LYS A CA 1
ATOM 678 C C . LYS A 1 93 ? 63.259 -7.193 -40.964 1.00 36.62 93 LYS A C 1
ATOM 680 O O . LYS A 1 93 ? 62.486 -6.289 -40.680 1.00 36.62 93 LYS A O 1
ATOM 685 N N . THR A 1 94 ? 63.339 -8.356 -40.298 1.00 44.28 94 THR A N 1
ATOM 686 C CA . THR A 1 94 ? 62.849 -8.733 -38.951 1.00 44.28 94 THR A CA 1
ATOM 687 C C . THR A 1 94 ? 61.338 -8.808 -38.723 1.00 44.28 94 THR A C 1
ATOM 689 O O . THR A 1 94 ? 60.716 -7.941 -38.118 1.00 44.28 94 THR A O 1
ATOM 692 N N . GLN A 1 95 ? 60.784 -9.945 -39.145 1.00 43.69 95 GLN A N 1
ATOM 693 C CA . GLN A 1 95 ? 59.483 -10.474 -38.751 1.00 43.69 95 GLN A CA 1
ATOM 694 C C . GLN A 1 95 ? 59.541 -10.954 -37.292 1.00 43.69 95 GLN A C 1
ATOM 696 O O . GLN A 1 95 ? 60.086 -12.018 -37.006 1.00 43.69 95 GLN A O 1
ATOM 701 N N . TRP A 1 96 ? 58.985 -10.171 -36.369 1.00 43.91 96 TRP A N 1
ATOM 702 C CA . TRP A 1 96 ? 58.626 -10.671 -35.044 1.00 43.91 96 TRP A CA 1
ATOM 703 C C . TRP A 1 96 ? 57.384 -11.552 -35.199 1.00 43.91 96 TRP A C 1
ATOM 705 O O . TRP A 1 96 ? 56.323 -11.085 -35.615 1.00 43.91 96 TRP A O 1
ATOM 715 N N . ASP A 1 97 ? 57.553 -12.846 -34.953 1.00 54.72 97 ASP A N 1
ATOM 716 C CA . ASP A 1 97 ? 56.518 -13.860 -35.106 1.00 54.72 97 ASP A CA 1
ATOM 717 C C . ASP A 1 97 ? 55.409 -13.669 -34.058 1.00 54.72 97 ASP A C 1
ATOM 719 O O . ASP A 1 97 ? 55.568 -13.971 -32.873 1.00 54.72 97 ASP A O 1
ATOM 723 N N . GLN A 1 98 ? 54.264 -13.160 -34.515 1.00 55.06 98 GLN A N 1
ATOM 724 C CA . GLN A 1 98 ? 53.067 -12.917 -33.707 1.00 55.06 98 GLN A CA 1
ATOM 725 C C . GLN A 1 98 ? 52.481 -14.187 -33.073 1.00 55.06 98 GLN A C 1
ATOM 727 O O . GLN A 1 98 ? 51.622 -14.079 -32.200 1.00 55.06 98 GLN A O 1
ATOM 732 N N . THR A 1 99 ? 52.940 -15.387 -33.438 1.00 53.22 99 THR A N 1
ATOM 733 C CA . THR A 1 99 ? 52.541 -16.615 -32.732 1.00 53.22 99 THR A CA 1
ATOM 734 C C . THR A 1 99 ? 53.174 -16.726 -31.338 1.00 53.22 99 THR A C 1
ATOM 736 O O . THR A 1 99 ? 52.588 -17.347 -30.449 1.00 53.22 99 THR A O 1
ATOM 739 N N . THR A 1 100 ? 54.300 -16.045 -31.085 1.00 54.16 100 THR A N 1
ATOM 740 C CA . THR A 1 100 ? 54.982 -16.080 -29.776 1.00 54.16 100 THR A CA 1
ATOM 741 C C . THR A 1 100 ? 54.252 -15.240 -28.716 1.00 54.16 100 THR A C 1
ATOM 743 O O . THR A 1 100 ? 54.290 -15.564 -27.528 1.00 54.16 100 THR A O 1
ATOM 746 N N . THR A 1 101 ? 53.514 -14.202 -29.124 1.00 55.66 101 THR A N 1
ATOM 747 C CA . THR A 1 101 ? 52.770 -13.325 -28.201 1.00 55.66 101 THR A CA 1
ATOM 748 C C . THR A 1 101 ? 51.578 -14.036 -27.550 1.00 55.66 101 THR A C 1
ATOM 750 O O . THR A 1 101 ? 51.289 -13.807 -26.376 1.00 55.66 101 THR A O 1
ATOM 753 N N . TRP A 1 102 ? 50.924 -14.958 -28.262 1.00 53.44 102 TRP A N 1
ATOM 754 C CA . TRP A 1 102 ? 49.748 -15.667 -27.743 1.00 53.44 102 TRP A CA 1
ATOM 755 C C . TRP A 1 102 ? 50.095 -16.753 -26.714 1.00 53.44 102 TRP A C 1
ATOM 757 O O . TRP A 1 102 ? 49.329 -16.973 -25.777 1.00 53.44 102 TRP A O 1
A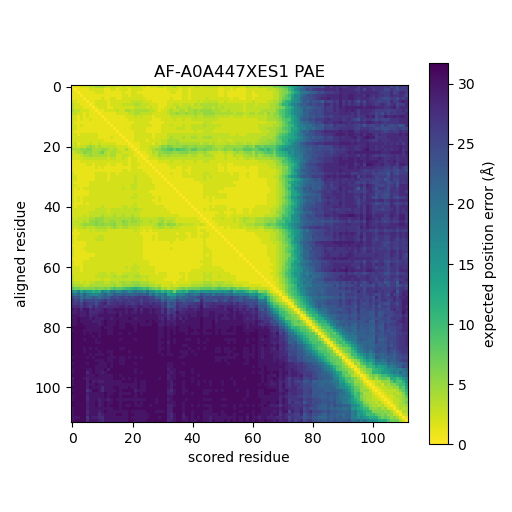TOM 767 N N . LEU A 1 103 ? 51.269 -17.389 -26.823 1.00 57.03 103 LEU A N 1
ATOM 768 C CA . LEU A 1 103 ? 51.703 -18.427 -25.876 1.00 57.03 103 LEU A CA 1
ATOM 769 C C . LEU A 1 103 ? 52.154 -17.858 -24.522 1.00 57.03 103 LEU A C 1
ATOM 771 O O . LEU A 1 103 ? 51.975 -18.514 -23.496 1.00 57.03 103 LEU A O 1
ATOM 775 N N . LEU A 1 104 ? 52.698 -16.636 -24.491 1.00 56.62 104 LEU A N 1
ATOM 776 C CA . LEU A 1 104 ? 53.101 -15.992 -23.237 1.00 56.62 104 LEU A CA 1
ATOM 777 C C . LEU A 1 104 ? 51.892 -15.444 -22.461 1.00 56.62 104 LEU A C 1
ATOM 779 O O . LEU A 1 104 ? 51.847 -15.562 -21.237 1.00 56.62 104 LEU A O 1
ATOM 783 N N . ALA A 1 105 ? 50.879 -14.925 -23.165 1.00 57.81 105 ALA A N 1
ATOM 784 C CA . ALA A 1 105 ? 49.641 -14.438 -22.553 1.00 57.81 105 ALA A CA 1
ATOM 785 C C . ALA A 1 105 ? 48.863 -15.550 -21.823 1.00 57.81 105 ALA A C 1
ATOM 787 O O . ALA A 1 105 ? 48.257 -15.301 -20.782 1.00 57.81 105 ALA A O 1
ATOM 788 N N . LEU A 1 106 ? 48.941 -16.798 -22.303 1.00 56.31 106 LEU A N 1
ATOM 789 C CA . LEU A 1 106 ? 48.248 -17.929 -21.680 1.00 56.31 106 LEU A CA 1
ATOM 790 C C . LEU A 1 106 ? 48.915 -18.427 -20.384 1.00 56.31 106 LEU A C 1
ATOM 792 O O . LEU A 1 106 ? 48.267 -19.099 -19.587 1.00 56.31 106 LEU A O 1
ATOM 796 N N . ARG A 1 107 ? 50.190 -18.090 -20.134 1.00 58.56 107 ARG A N 1
ATOM 797 C CA . ARG A 1 107 ? 50.936 -18.557 -18.947 1.00 58.56 107 ARG A CA 1
ATOM 798 C C . ARG A 1 107 ? 50.892 -17.587 -17.763 1.00 58.56 107 ARG A C 1
ATOM 800 O O . ARG A 1 107 ? 51.298 -17.958 -16.668 1.00 58.56 107 ARG A O 1
ATOM 807 N N . VAL A 1 108 ? 50.368 -16.376 -17.960 1.00 58.28 108 VAL A N 1
ATOM 808 C CA . VAL A 1 108 ? 50.167 -15.385 -16.883 1.00 58.28 108 VAL A CA 1
ATOM 809 C C . VAL A 1 108 ? 48.784 -15.536 -16.222 1.00 58.28 108 VAL A C 1
ATOM 811 O O . VAL A 1 108 ? 48.569 -15.044 -15.123 1.00 58.28 108 VAL A O 1
ATOM 814 N N . SER A 1 109 ? 47.861 -16.297 -16.824 1.00 52.62 109 SER A N 1
ATOM 815 C CA . SER A 1 109 ? 46.479 -16.457 -16.339 1.00 52.62 109 SER A CA 1
ATOM 816 C C . SER A 1 109 ? 46.249 -17.663 -15.408 1.00 52.62 109 SER A C 1
ATOM 818 O O . SER A 1 109 ? 45.113 -18.114 -15.272 1.00 52.62 109 SER A O 1
ATOM 820 N N . THR A 1 110 ? 47.287 -18.230 -14.784 1.00 57.75 110 THR A N 1
ATOM 821 C CA . THR A 1 110 ? 47.120 -19.335 -13.806 1.00 57.75 110 THR A CA 1
ATOM 822 C C . THR A 1 110 ? 47.757 -19.065 -12.442 1.00 57.75 110 THR A C 1
ATOM 824 O O . THR A 1 110 ? 47.894 -19.982 -11.640 1.00 57.75 110 THR A O 1
ATOM 827 N N . THR A 1 111 ? 48.089 -17.811 -12.136 1.00 51.16 111 THR A N 1
ATOM 828 C CA . THR A 1 111 ? 48.474 -17.428 -10.773 1.00 51.16 111 THR A CA 1
ATOM 829 C C . THR A 1 111 ? 47.890 -16.062 -10.440 1.00 51.16 111 THR A C 1
ATOM 831 O O . THR A 1 111 ? 48.561 -15.059 -10.645 1.00 51.16 111 THR A O 1
ATOM 834 N N . VAL A 1 112 ? 46.620 -16.034 -10.030 1.00 51.34 112 VAL A N 1
ATOM 835 C CA . VAL A 1 112 ? 46.091 -15.568 -8.727 1.00 51.34 112 VAL A CA 1
ATOM 836 C C . VAL A 1 112 ? 44.647 -16.058 -8.642 1.00 51.34 112 VAL A C 1
ATOM 838 O O . VAL A 1 112 ? 43.918 -15.885 -9.642 1.00 51.34 112 VAL A O 1
#

Secondary structure (DSSP, 8-state):
-EEEESSTTSHHHHHHHHHHTT-TT-EEEES--HHHHHHHHHHHTT---HHHHHHHHHHHHHHT----PPPP---PPPPP-----------------THHHHHHHTTSTT--

Solvent-accessible surface area (backbone atoms only — not comparable to full-atom values): 7348 Å² total; per-residue (Å²): 89,81,45,74,28,65,47,79,84,36,72,69,34,54,54,50,55,68,67,31,60,98,40,85,68,38,49,78,47,58,56,61,43,70,50,16,52,53,54,40,58,58,49,57,79,72,68,61,56,67,67,55,49,52,51,47,29,55,49,38,34,55,69,56,68,74,86,86,81,79,75,80,78,75,75,75,74,83,75,81,87,79,86,85,79,94,80,89,82,90,84,86,86,82,86,78,65,71,71,60,59,59,62,57,60,64,68,63,77,79,74,131

Radius of gyration: 32.81 Å; Cα contacts (8 Å, |Δi|>4): 79; chains: 1; bounding box: 77×37×69 Å

pLDDT: mean 79.23, std 23.63, range [30.61, 98.69]

Sequence (112 aa):
MLFLVDTWGGSPFNAASRIVVDKEHYEVIAGVNIPMLVETLMARDDDPSFDELVALAVETGREGVKALKAKPVEKAAPAPAAASTKSGSNSGKTQWDQTTTWLLALRVSTTV

Mean predicted aligned error: 16.03 Å

Nearest PDB structures (foldseek):
  2jzn-assembly1_B  TM=9.541E-01  e=9.839E-10  Escherichia coli
  2jzo-assembly1_A  TM=1.002E+00  e=2.472E-09  Escherichia coli
  5im4-assembly1_F  TM=8.962E-01  e=1.908E-03  Caldanaerobacter subterraneus subsp. tengcongensis MB4
  4tkz-assembly3_F-3  TM=8.860E-01  e=2.038E-03  Streptococcus agalactiae NEM316
  3lfh-assembly1_B  TM=8.701E-01  e=1.566E-03  Caldanaerobacter subterraneus subsp. tengcongensis MB4

Foldseek 3Di:
DEAEEADPPDPSNVVQVVVCPPDDLRYYDYNDDDQLVVQLVVVVVVPDPSVVSVVSSVVSSVVVDDDDDDDPPPPPDPDDDDDDDDDDDDDDDDDPDPVVVVVVVVVVPPDD

InterPro domains:
  IPR004701 Phosphotransferase system, mannose-type IIA component [PF03610] (2-56)
  IPR004701 Phosphotransferase system, mannose-type IIA component [PS51096] (1-65)
  IPR033887 PTS system mannose/sorbose specific IIA subunit [cd00006] (2-63)
  IPR036662 Phosphotransferase system, mannose-type IIA component superfamily [G3DSA:3.40.50.510] (1-75)
  IPR036662 Phosphotransferase system, mannose-type IIA component superfamily [SSF53062] (2-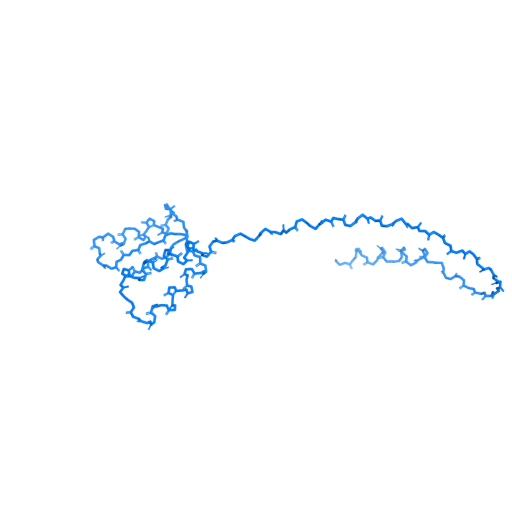69)
  IPR051471 Bacterial PTS system sugar-specific components [PTHR33799] (2-75)

Organism: Escherichia coli (NCBI:txid562)